Protein AF-A0A1Q7TH22-F1 (afdb_monomer)

Mean predicted aligned error: 10.16 Å

Sequence (66 aa):
MITEIHCHTCGGRITDPTLVSYRLADGAVVAAVPRTGLCSCALAIVYGPPAGYLSSPGFPRPIIPS

Solvent-accessible surface area (backbone atoms only — not comparable to full-atom values): 4375 Å² total; per-residue (Å²): 134,85,80,88,50,52,20,29,75,77,4,10,34,57,87,58,77,89,46,52,47,72,37,80,69,59,97,84,70,79,65,38,69,77,44,95,48,71,50,83,59,93,61,32,38,34,71,43,76,61,95,67,50,91,74,46,97,82,65,84,71,82,80,73,84,129

Structure (mmCIF, N/CA/C/O backbone):
data_AF-A0A1Q7TH22-F1
#
_entry.id   AF-A0A1Q7TH22-F1
#
loop_
_atom_site.group_PDB
_atom_site.id
_atom_site.type_symbol
_atom_site.label_atom_id
_atom_site.label_alt_id
_atom_site.label_comp_id
_atom_site.label_asym_id
_atom_site.label_entity_id
_atom_site.label_seq_id
_atom_site.pdbx_PDB_ins_code
_atom_site.Cartn_x
_atom_site.Cartn_y
_atom_site.Cartn_z
_atom_site.occupancy
_atom_site.B_iso_or_equiv
_atom_site.auth_seq_id
_atom_site.auth_comp_id
_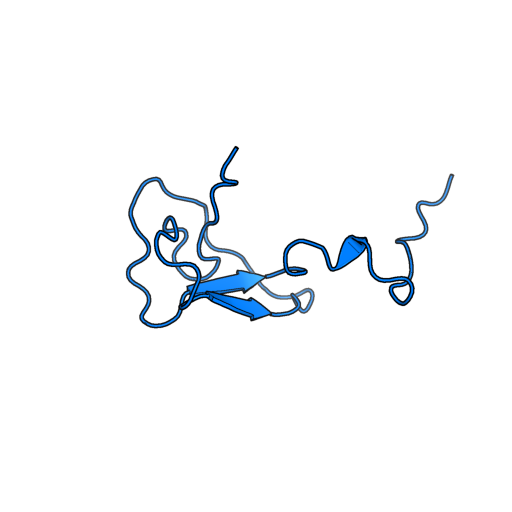atom_s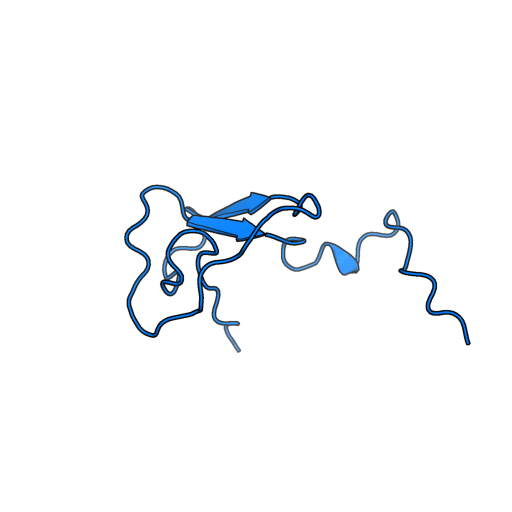ite.auth_asym_id
_atom_site.auth_atom_id
_atom_site.pdbx_PDB_model_num
ATOM 1 N N . MET A 1 1 ? -4.329 16.944 9.904 1.00 43.59 1 MET A N 1
ATOM 2 C CA . MET A 1 1 ? -4.701 16.442 8.563 1.00 43.59 1 MET A CA 1
ATOM 3 C C . MET A 1 1 ? -4.303 14.979 8.491 1.00 43.59 1 MET A C 1
ATOM 5 O O . MET A 1 1 ? -3.167 14.683 8.833 1.00 43.59 1 MET A O 1
ATOM 9 N N . ILE A 1 2 ? -5.215 14.076 8.127 1.00 59.25 2 ILE A N 1
ATOM 10 C CA . ILE A 1 2 ? -4.889 12.660 7.892 1.00 59.25 2 ILE A CA 1
ATOM 11 C C . ILE A 1 2 ? -4.389 12.565 6.452 1.00 59.25 2 ILE A C 1
ATOM 13 O O . ILE A 1 2 ? -5.151 12.825 5.524 1.00 59.25 2 ILE A O 1
ATOM 17 N N . THR A 1 3 ? -3.103 12.276 6.266 1.00 68.00 3 THR A N 1
ATOM 18 C CA . THR A 1 3 ? -2.530 11.998 4.944 1.00 68.00 3 THR A CA 1
ATOM 19 C C . THR A 1 3 ? -3.202 10.768 4.352 1.00 68.00 3 THR A C 1
ATOM 21 O O . THR A 1 3 ? -3.238 9.712 4.979 1.00 68.00 3 THR A O 1
ATOM 24 N N . GLU A 1 4 ? -3.751 10.917 3.154 1.00 77.19 4 GLU A N 1
ATOM 25 C CA . GLU A 1 4 ? -4.387 9.831 2.422 1.00 77.19 4 GLU A CA 1
ATOM 26 C C . GLU A 1 4 ? -3.326 8.871 1.871 1.00 77.19 4 GLU A C 1
ATOM 28 O O . GLU A 1 4 ? -2.431 9.286 1.136 1.00 77.19 4 GLU A O 1
ATOM 33 N N . ILE A 1 5 ? -3.413 7.591 2.241 1.00 84.88 5 ILE A N 1
ATOM 34 C CA . ILE A 1 5 ? -2.452 6.559 1.834 1.00 84.88 5 ILE A CA 1
ATOM 35 C C . ILE A 1 5 ? -3.126 5.628 0.825 1.00 84.88 5 ILE A C 1
ATOM 37 O O . ILE A 1 5 ? -4.253 5.179 1.041 1.00 84.88 5 ILE A O 1
ATOM 41 N N . HIS A 1 6 ? -2.429 5.321 -0.267 1.00 89.50 6 HIS A N 1
ATOM 42 C CA . HIS A 1 6 ? -2.898 4.405 -1.304 1.00 89.50 6 HIS A CA 1
ATOM 43 C C . HIS A 1 6 ? -2.033 3.146 -1.344 1.00 89.50 6 HIS A C 1
ATOM 45 O O . HIS A 1 6 ? -0.822 3.195 -1.139 1.00 89.50 6 HIS A O 1
ATOM 51 N N . CYS A 1 7 ? -2.660 2.005 -1.619 1.00 90.12 7 CYS A N 1
ATOM 52 C CA . CYS A 1 7 ? -1.966 0.739 -1.798 1.00 90.12 7 CYS A CA 1
ATOM 53 C C . CYS A 1 7 ? -1.220 0.748 -3.133 1.00 90.12 7 CYS A C 1
ATOM 55 O O . CYS A 1 7 ? -1.832 0.899 -4.186 1.00 90.12 7 CYS A O 1
AT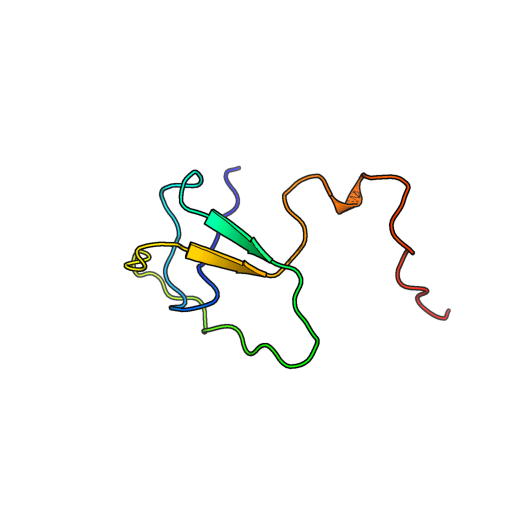OM 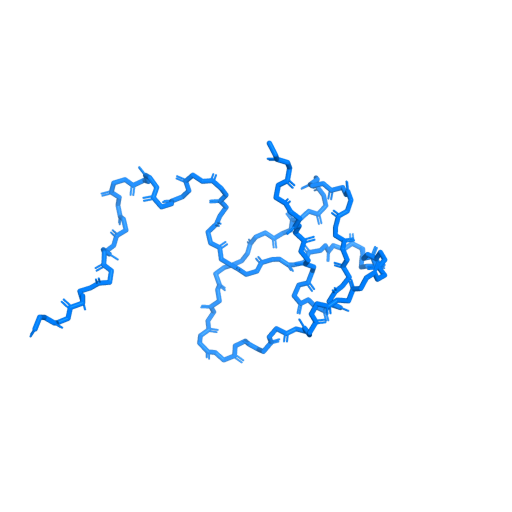57 N N . HIS A 1 8 ? 0.086 0.511 -3.115 1.00 90.88 8 HIS A N 1
ATOM 58 C CA . HIS A 1 8 ? 0.892 0.447 -4.331 1.00 90.88 8 HIS A CA 1
ATOM 59 C C . HIS A 1 8 ? 0.621 -0.813 -5.165 1.00 90.88 8 HIS A C 1
ATOM 61 O O . HIS A 1 8 ? 1.053 -0.875 -6.310 1.00 90.88 8 HIS A O 1
ATOM 67 N N . THR A 1 9 ? -0.094 -1.808 -4.629 1.00 90.25 9 THR A N 1
ATOM 68 C CA . THR A 1 9 ? -0.476 -3.018 -5.376 1.00 90.25 9 THR A CA 1
ATOM 69 C C . THR A 1 9 ? -1.729 -2.808 -6.226 1.00 90.25 9 THR A C 1
ATOM 71 O O . THR A 1 9 ? -1.756 -3.219 -7.379 1.00 90.25 9 THR A O 1
ATOM 74 N N . CYS A 1 10 ? -2.776 -2.185 -5.676 1.00 90.75 10 CYS A N 1
ATOM 75 C CA . CYS A 1 10 ? -4.074 -2.041 -6.356 1.00 90.75 10 CYS A CA 1
ATOM 76 C C . CYS A 1 10 ? -4.487 -0.587 -6.629 1.00 90.75 10 CYS A C 1
ATOM 78 O O . CYS A 1 10 ? -5.513 -0.351 -7.267 1.00 90.75 10 CYS A O 1
ATOM 80 N N . GLY A 1 11 ? -3.736 0.387 -6.114 1.00 90.19 11 GLY A N 1
ATOM 81 C CA . GLY A 1 11 ? -4.021 1.817 -6.214 1.00 90.19 11 GLY A CA 1
ATOM 82 C C . GLY A 1 11 ? -5.125 2.305 -5.276 1.00 90.19 11 GLY A C 1
ATOM 83 O O . GLY A 1 11 ? -5.388 3.501 -5.222 1.00 90.19 11 GLY A O 1
ATOM 84 N N . GLY A 1 12 ? -5.808 1.408 -4.559 1.00 92.00 12 GLY A N 1
ATOM 85 C CA . GLY A 1 12 ? -6.950 1.755 -3.716 1.00 92.00 12 GLY A CA 1
ATOM 86 C C . GLY A 1 12 ? -6.561 2.489 -2.433 1.00 92.00 12 GLY A C 1
ATOM 87 O O . GLY A 1 12 ? -5.486 2.265 -1.872 1.00 92.00 12 GLY A O 1
ATOM 88 N N . ARG A 1 13 ? -7.467 3.336 -1.946 1.00 91.62 13 ARG A N 1
ATOM 89 C CA . ARG A 1 13 ? -7.329 4.091 -0.698 1.00 91.62 13 ARG A CA 1
ATOM 90 C C . ARG A 1 13 ? -7.356 3.162 0.513 1.00 91.62 13 ARG A C 1
ATOM 92 O O . ARG A 1 13 ? -8.279 2.362 0.671 1.00 91.62 13 ARG A O 1
ATOM 99 N N . ILE A 1 14 ? -6.359 3.282 1.378 1.00 89.75 14 ILE A N 1
ATOM 100 C CA . ILE A 1 14 ? -6.236 2.491 2.600 1.00 89.75 14 ILE A CA 1
ATOM 101 C C . ILE A 1 14 ? -7.022 3.185 3.714 1.00 89.75 14 ILE A C 1
ATOM 103 O O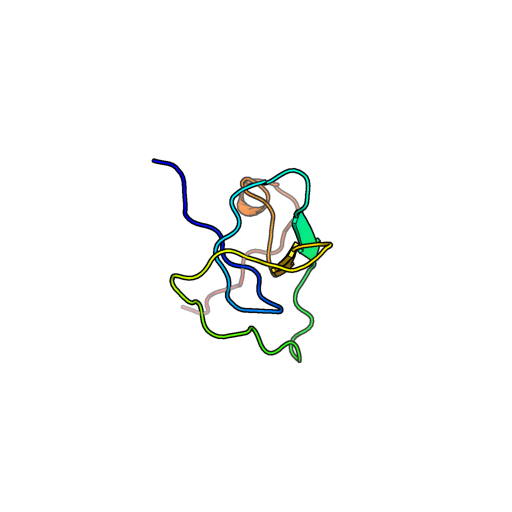 . ILE A 1 14 ? -6.755 4.340 4.042 1.00 89.75 14 ILE A O 1
ATOM 107 N N . THR A 1 15 ? -7.990 2.482 4.296 1.00 86.88 15 THR A N 1
ATOM 108 C CA . THR A 1 15 ? -8.794 2.979 5.427 1.00 86.88 15 THR A CA 1
ATOM 109 C C . THR A 1 15 ? -8.355 2.422 6.769 1.00 86.88 15 THR A C 1
ATOM 111 O O . THR A 1 15 ? -8.589 3.067 7.785 1.00 86.88 15 THR A O 1
ATOM 114 N N . ASP A 1 16 ? -7.719 1.251 6.773 1.00 83.62 16 ASP A N 1
ATOM 115 C CA . ASP A 1 16 ? -7.197 0.626 7.980 1.00 83.62 16 ASP A CA 1
ATOM 116 C C . ASP A 1 16 ? -5.658 0.587 7.943 1.00 83.62 16 ASP A C 1
ATOM 118 O O . ASP A 1 16 ? -5.080 -0.129 7.120 1.00 83.62 16 ASP A O 1
ATOM 122 N N . PRO A 1 17 ? -4.971 1.369 8.795 1.00 76.88 17 PRO A N 1
ATOM 123 C CA . PRO A 1 17 ? -3.514 1.430 8.802 1.00 76.88 17 PRO A CA 1
ATOM 124 C C . PRO A 1 17 ? -2.854 0.194 9.435 1.00 76.88 17 PRO A C 1
ATOM 126 O O . PRO A 1 17 ? -1.653 0.007 9.255 1.00 76.88 17 PRO A O 1
ATOM 129 N N . THR A 1 18 ? -3.595 -0.650 10.165 1.00 82.25 18 THR A N 1
ATOM 130 C CA . THR A 1 18 ? -3.034 -1.855 10.806 1.00 82.25 18 THR A CA 1
ATOM 131 C C . THR A 1 18 ? -2.755 -2.967 9.796 1.00 82.25 18 THR A C 1
ATOM 133 O O . THR A 1 18 ? -1.901 -3.820 10.026 1.00 82.25 18 THR A O 1
ATOM 136 N N . LEU A 1 19 ? -3.407 -2.905 8.633 1.00 84.12 19 LEU A N 1
ATOM 137 C CA . LEU A 1 19 ? -3.233 -3.832 7.514 1.00 84.12 19 LEU A CA 1
ATOM 138 C C . LEU A 1 19 ? -2.192 -3.361 6.482 1.00 84.12 19 LEU A C 1
ATOM 140 O O . LEU A 1 19 ? -2.160 -3.870 5.357 1.00 84.12 19 LEU A O 1
ATOM 144 N N . VAL A 1 20 ? -1.346 -2.387 6.836 1.00 87.06 20 VAL A N 1
ATOM 145 C CA . VAL A 1 20 ? -0.321 -1.837 5.939 1.00 87.06 20 VAL A CA 1
ATOM 146 C C . VAL A 1 20 ? 1.032 -2.495 6.172 1.00 87.06 20 VAL A C 1
ATOM 148 O O . VAL A 1 20 ? 1.606 -2.436 7.256 1.00 87.06 20 VAL A O 1
ATOM 151 N N . SER A 1 21 ? 1.590 -3.061 5.108 1.00 87.00 21 SER A N 1
ATOM 152 C CA . SER A 1 21 ? 2.960 -3.552 5.049 1.00 87.00 21 SER A CA 1
ATOM 153 C C . SER A 1 21 ? 3.832 -2.534 4.322 1.00 87.00 21 SER A C 1
ATOM 155 O O . SER A 1 21 ? 3.786 -2.413 3.094 1.00 87.00 21 SER A O 1
ATOM 157 N N . TYR A 1 22 ? 4.630 -1.799 5.096 1.00 83.75 22 TYR A N 1
ATOM 158 C CA . TYR A 1 22 ? 5.640 -0.898 4.555 1.00 83.75 22 TYR A CA 1
ATOM 159 C C . TYR A 1 22 ? 6.831 -1.700 4.041 1.00 83.75 22 TYR A C 1
ATOM 161 O O . TYR A 1 22 ? 7.378 -2.547 4.750 1.00 83.75 22 TYR A O 1
ATOM 169 N N . ARG A 1 23 ? 7.234 -1.433 2.801 1.00 82.88 23 ARG A N 1
ATOM 170 C CA . ARG A 1 23 ? 8.397 -2.059 2.168 1.00 82.88 23 ARG A CA 1
ATOM 171 C C . ARG A 1 23 ? 9.309 -0.990 1.589 1.00 82.88 23 ARG A C 1
ATOM 173 O O . ARG A 1 23 ? 8.855 0.063 1.149 1.00 82.88 23 ARG A O 1
ATOM 180 N N . LEU A 1 24 ? 10.605 -1.269 1.557 1.00 78.69 24 LEU A N 1
ATOM 181 C CA . LEU A 1 24 ? 11.529 -0.466 0.765 1.00 78.69 24 LEU A CA 1
ATOM 182 C C . LEU A 1 24 ? 11.270 -0.779 -0.713 1.00 78.69 24 LEU A C 1
ATOM 184 O O . LEU A 1 24 ? 11.092 -1.940 -1.078 1.00 78.69 24 LEU A O 1
ATOM 188 N N . ALA A 1 25 ? 11.169 0.257 -1.545 1.00 67.94 25 ALA A N 1
ATOM 189 C CA . ALA A 1 25 ? 11.159 0.054 -2.986 1.00 67.94 25 ALA A CA 1
ATOM 190 C C . ALA A 1 25 ? 12.578 -0.311 -3.419 1.00 67.94 25 ALA A C 1
ATOM 192 O O . ALA A 1 25 ? 13.471 0.534 -3.377 1.00 67.94 25 ALA A O 1
ATOM 193 N N . ASP A 1 26 ? 12.782 -1.545 -3.865 1.00 66.50 26 ASP A N 1
ATOM 194 C CA . ASP A 1 26 ? 13.863 -1.827 -4.802 1.00 66.50 26 ASP A CA 1
ATOM 195 C C . ASP A 1 26 ? 13.532 -1.121 -6.125 1.00 66.50 26 ASP A C 1
ATOM 197 O O . ASP A 1 26 ? 12.367 -1.047 -6.521 1.00 66.50 26 ASP A O 1
ATOM 201 N N . GLY A 1 27 ? 14.532 -0.565 -6.812 1.00 63.56 27 GLY A N 1
ATOM 202 C CA . GLY A 1 27 ? 14.339 0.359 -7.944 1.00 63.56 27 GLY A CA 1
ATOM 203 C C . GLY A 1 27 ? 13.533 -0.171 -9.146 1.00 63.56 27 GLY A C 1
ATOM 204 O O . GLY A 1 27 ? 13.289 0.580 -10.083 1.00 63.56 27 GLY A O 1
ATOM 205 N N . ALA A 1 28 ? 13.108 -1.436 -9.130 1.00 71.44 28 ALA A N 1
ATOM 206 C CA . ALA A 1 28 ? 12.308 -2.088 -10.166 1.00 71.44 28 ALA A CA 1
ATOM 207 C C . ALA A 1 28 ? 10.796 -2.157 -9.860 1.00 71.44 28 ALA A C 1
ATOM 209 O O . ALA A 1 28 ? 10.034 -2.735 -10.635 1.00 71.44 28 ALA A O 1
ATOM 210 N N . VAL A 1 29 ? 10.337 -1.621 -8.728 1.00 73.56 29 VAL A N 1
ATOM 211 C CA . VAL A 1 29 ? 8.930 -1.731 -8.329 1.00 73.56 29 VAL A CA 1
ATOM 212 C C . VAL A 1 29 ? 8.070 -0.676 -9.030 1.00 73.56 29 VAL A C 1
ATOM 214 O O . VAL A 1 29 ? 8.242 0.525 -8.824 1.00 73.56 29 VAL A O 1
ATOM 217 N N . VAL A 1 30 ? 7.076 -1.128 -9.798 1.00 77.56 30 VAL A N 1
ATOM 218 C CA . VAL A 1 30 ? 6.052 -0.262 -10.39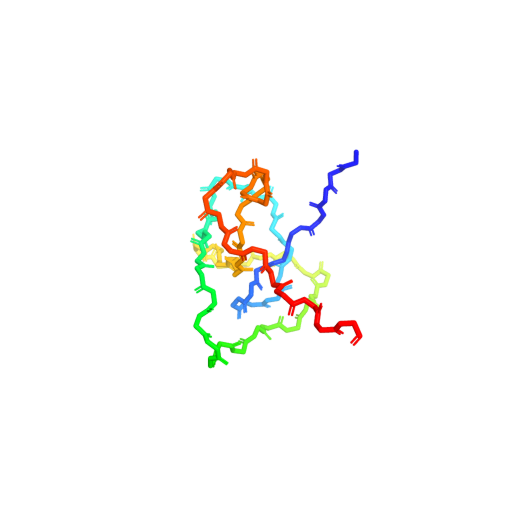8 1.00 77.56 30 VAL A CA 1
ATOM 219 C C . VAL A 1 30 ? 4.849 -0.171 -9.462 1.00 77.56 30 VAL A C 1
ATOM 221 O O . VAL A 1 30 ? 4.192 -1.170 -9.174 1.00 77.56 30 VAL A O 1
ATOM 224 N N . ALA A 1 31 ? 4.558 1.038 -8.989 1.00 83.12 31 ALA A N 1
ATOM 225 C CA . ALA A 1 31 ? 3.375 1.319 -8.188 1.00 83.12 31 ALA A CA 1
ATOM 226 C C . ALA A 1 31 ? 2.112 1.386 -9.060 1.00 83.12 31 ALA A C 1
ATOM 228 O O . ALA A 1 31 ? 2.118 1.998 -10.129 1.00 83.12 31 ALA A O 1
ATOM 229 N N . ALA A 1 32 ? 1.011 0.818 -8.573 1.00 86.94 32 ALA A N 1
ATOM 230 C CA . ALA A 1 32 ? -0.306 1.021 -9.156 1.00 86.94 32 ALA A CA 1
ATOM 231 C C . ALA A 1 32 ? -0.733 2.494 -9.053 1.00 86.94 32 ALA A C 1
ATOM 233 O O . ALA A 1 32 ? -0.464 3.173 -8.059 1.00 86.94 32 ALA A O 1
ATOM 234 N N . VAL A 1 33 ? -1.437 2.973 -10.081 1.00 86.31 33 VAL A N 1
ATOM 235 C CA . VAL A 1 33 ? -1.959 4.343 -10.126 1.00 86.31 33 VAL A CA 1
ATOM 236 C C . VAL A 1 33 ? -3.007 4.535 -9.020 1.00 86.31 33 VAL A C 1
ATOM 238 O O . VAL A 1 33 ? -3.927 3.716 -8.926 1.00 86.31 33 VAL A O 1
ATOM 241 N N . PRO A 1 34 ? -2.911 5.602 -8.201 1.00 87.62 34 PRO A N 1
ATOM 242 C CA . PRO A 1 34 ? -3.902 5.906 -7.175 1.00 87.62 34 PRO A CA 1
ATOM 243 C C . PRO A 1 34 ? -5.308 6.041 -7.763 1.00 87.62 34 PRO A C 1
ATOM 245 O O . PRO A 1 34 ? -5.510 6.696 -8.786 1.00 87.62 34 PRO A O 1
ATOM 248 N N . ARG A 1 35 ? -6.293 5.445 -7.094 1.00 88.00 35 ARG A N 1
ATOM 249 C CA . ARG A 1 35 ? -7.712 5.517 -7.459 1.00 88.00 35 ARG A CA 1
ATOM 250 C C . ARG A 1 35 ? -8.562 5.851 -6.244 1.00 88.00 35 ARG A C 1
ATOM 252 O O . ARG A 1 35 ? -8.251 5.465 -5.124 1.00 88.00 35 ARG A O 1
ATOM 259 N N . THR A 1 36 ? -9.707 6.475 -6.500 1.00 85.50 36 THR A N 1
ATOM 260 C CA . THR A 1 36 ? -10.689 6.879 -5.479 1.00 85.50 36 THR A CA 1
ATOM 261 C C . THR A 1 36 ? -11.383 5.707 -4.777 1.00 85.50 36 THR A C 1
ATOM 263 O O . THR A 1 36 ? -12.025 5.897 -3.748 1.00 85.50 36 THR A O 1
ATOM 266 N N . GLY A 1 37 ? -11.276 4.489 -5.318 1.00 89.31 37 GLY A N 1
ATOM 267 C CA . GLY A 1 37 ? -11.855 3.290 -4.710 1.00 89.31 37 GLY A CA 1
ATOM 268 C C . GLY A 1 37 ? -11.091 2.813 -3.473 1.00 89.31 37 GLY A C 1
ATOM 269 O O . GLY A 1 37 ? -9.883 3.007 -3.367 1.00 89.31 37 GLY A O 1
ATOM 270 N N . LEU A 1 38 ? -11.789 2.128 -2.567 1.00 90.44 38 LEU A N 1
ATOM 271 C CA . LEU A 1 38 ? -11.188 1.508 -1.384 1.00 90.44 38 LEU A CA 1
ATOM 272 C C . LEU A 1 38 ? -10.219 0.378 -1.761 1.00 90.44 38 LEU A C 1
ATOM 274 O O . LEU A 1 38 ? -10.435 -0.342 -2.739 1.00 90.44 38 LEU A O 1
ATOM 278 N N . CYS A 1 39 ? -9.156 0.222 -0.971 1.00 90.50 39 CYS A N 1
ATOM 279 C CA . CYS A 1 39 ? -8.241 -0.909 -1.069 1.00 90.50 39 CYS A CA 1
ATOM 280 C C . CYS A 1 39 ? -8.980 -2.209 -0.719 1.00 90.50 39 CYS A C 1
ATOM 282 O O . CYS A 1 39 ? -9.553 -2.330 0.360 1.00 90.50 39 CYS A O 1
ATOM 284 N N . SER A 1 40 ? -8.939 -3.185 -1.626 1.00 88.88 40 SER A N 1
ATOM 285 C CA . SER A 1 40 ? -9.517 -4.524 -1.445 1.00 88.88 40 SER A CA 1
ATOM 286 C C . SER A 1 40 ? -8.459 -5.615 -1.231 1.00 88.88 40 SER A C 1
ATOM 288 O O . SER A 1 40 ? -8.771 -6.803 -1.286 1.00 88.88 40 SER A O 1
ATOM 290 N N . CYS A 1 41 ? -7.195 -5.238 -1.021 1.00 87.44 41 CYS A N 1
ATOM 291 C CA . CYS A 1 41 ? -6.122 -6.191 -0.747 1.00 87.44 41 CYS A CA 1
ATOM 292 C C . CYS A 1 41 ? -6.233 -6.728 0.686 1.00 87.44 41 CYS A C 1
ATOM 294 O O . CYS A 1 41 ? -6.459 -5.954 1.611 1.00 87.44 41 CYS A O 1
ATOM 296 N N . ALA A 1 42 ? -5.979 -8.027 0.877 1.00 87.06 42 ALA A N 1
ATOM 297 C CA . ALA A 1 42 ? -5.880 -8.625 2.214 1.00 87.06 42 ALA A CA 1
ATOM 298 C C . ALA A 1 42 ? -4.743 -8.007 3.054 1.00 87.06 42 ALA A C 1
ATOM 300 O O . ALA A 1 42 ? -4.847 -7.919 4.272 1.00 87.06 42 ALA A O 1
ATOM 301 N N . LEU A 1 43 ? -3.673 -7.558 2.389 1.00 88.12 43 LEU A N 1
ATOM 302 C CA . LEU A 1 43 ? -2.572 -6.799 2.973 1.00 88.12 43 LEU A CA 1
ATOM 303 C C . LEU A 1 43 ? -2.228 -5.646 2.026 1.00 88.12 43 LEU A C 1
ATOM 305 O O . LEU A 1 43 ? -1.907 -5.880 0.858 1.00 88.12 43 LEU A O 1
ATOM 309 N N . ALA A 1 44 ? -2.309 -4.408 2.503 1.00 89.00 44 ALA A N 1
ATOM 310 C CA . ALA A 1 44 ? -1.990 -3.239 1.695 1.00 89.00 44 ALA A CA 1
ATOM 311 C C . ALA A 1 44 ? -0.475 -3.010 1.688 1.00 89.00 44 ALA A C 1
ATOM 313 O O . ALA A 1 44 ? 0.134 -2.884 2.747 1.00 89.00 44 ALA A O 1
ATOM 314 N N . ILE A 1 45 ? 0.149 -2.944 0.512 1.00 89.38 45 ILE A N 1
ATOM 315 C CA . ILE A 1 45 ? 1.586 -2.664 0.407 1.00 89.38 45 ILE A CA 1
ATOM 316 C C . ILE A 1 45 ? 1.787 -1.182 0.133 1.00 89.38 45 ILE A C 1
ATOM 318 O O . ILE A 1 45 ? 1.205 -0.631 -0.803 1.00 89.38 45 ILE A O 1
ATOM 322 N N . VAL A 1 46 ? 2.639 -0.553 0.934 1.00 88.31 46 VAL A N 1
ATOM 323 C CA . VAL A 1 46 ? 3.081 0.823 0.718 1.00 88.31 46 VAL A CA 1
ATOM 324 C C . VAL A 1 46 ? 4.590 0.820 0.598 1.00 88.31 46 VAL A C 1
ATOM 326 O O . VAL A 1 46 ? 5.285 0.308 1.476 1.00 88.31 46 VAL A O 1
ATOM 329 N N . TYR A 1 47 ? 5.097 1.360 -0.507 1.00 85.62 47 TYR A N 1
ATOM 330 C CA . TYR A 1 47 ? 6.531 1.501 -0.674 1.00 85.62 47 TYR A CA 1
ATOM 331 C C . TYR A 1 47 ? 6.984 2.845 -0.141 1.00 85.62 47 TYR A C 1
ATOM 333 O O . TYR A 1 47 ? 6.421 3.885 -0.476 1.00 85.62 47 TYR A O 1
ATOM 341 N N . GLY A 1 48 ? 8.035 2.809 0.662 1.00 73.56 48 GLY A N 1
ATOM 342 C CA . GLY A 1 48 ? 8.636 3.995 1.230 1.00 73.56 48 GLY A CA 1
ATOM 343 C C . GLY A 1 48 ? 8.703 3.955 2.752 1.00 73.56 48 GLY A C 1
ATOM 344 O O . GLY A 1 48 ? 8.121 3.084 3.405 1.00 73.56 48 GLY A O 1
ATOM 345 N N . PRO A 1 49 ? 9.471 4.889 3.320 1.00 63.97 49 PRO A N 1
ATOM 346 C CA . PRO A 1 49 ? 9.631 4.999 4.756 1.00 63.97 49 PRO A CA 1
ATOM 347 C C . PRO A 1 49 ? 8.282 5.210 5.470 1.00 63.97 49 PRO A C 1
ATOM 349 O O . PRO A 1 49 ? 7.498 6.050 5.020 1.00 63.97 49 PRO A O 1
ATOM 352 N N . PRO A 1 50 ? 8.008 4.529 6.601 1.00 61.72 50 PRO A N 1
ATOM 353 C CA . PRO A 1 50 ? 6.870 4.881 7.446 1.00 61.72 50 PRO A CA 1
ATOM 354 C C . PRO A 1 50 ? 6.978 6.339 7.932 1.00 61.72 50 PRO A C 1
ATOM 356 O O . PRO A 1 50 ? 8.059 6.936 7.958 1.00 61.72 50 PRO A O 1
ATOM 359 N N . ALA A 1 51 ? 5.854 6.941 8.326 1.00 60.16 51 ALA A N 1
ATOM 360 C CA . ALA A 1 51 ? 5.848 8.310 8.839 1.00 60.16 51 ALA A CA 1
ATOM 361 C C . ALA A 1 51 ? 6.840 8.456 10.017 1.00 60.16 51 ALA A C 1
ATOM 363 O O . ALA A 1 51 ? 6.773 7.705 10.985 1.00 60.16 51 ALA A O 1
A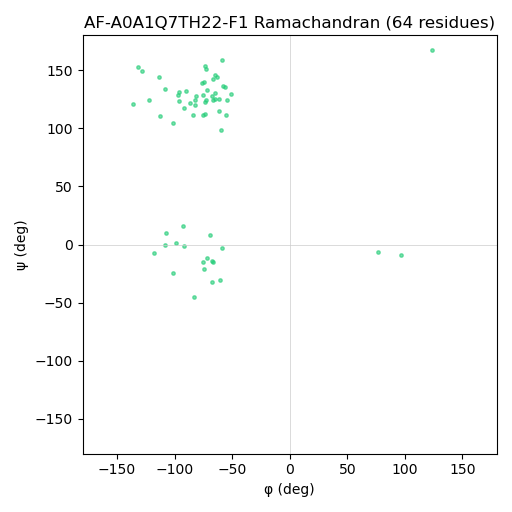TOM 364 N N . GLY A 1 52 ? 7.789 9.397 9.911 1.00 59.03 52 GLY A N 1
ATOM 365 C CA . GLY A 1 52 ? 8.860 9.618 10.900 1.00 59.03 52 GLY A CA 1
ATOM 366 C C . GLY A 1 52 ? 10.207 8.945 10.591 1.00 59.03 52 GLY A C 1
ATOM 367 O O . GLY A 1 52 ? 11.208 9.269 11.226 1.00 59.03 52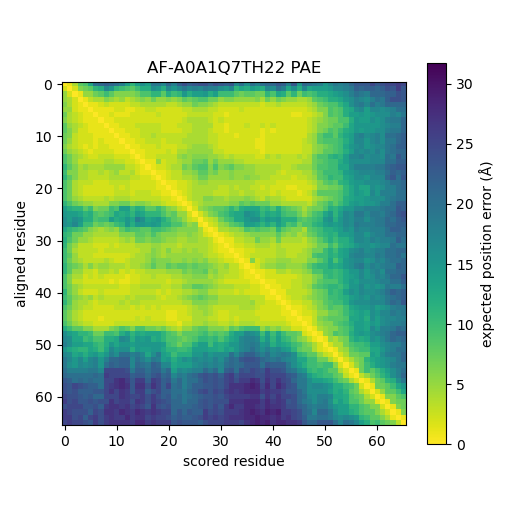 GLY A O 1
ATOM 368 N N . TYR A 1 53 ? 10.294 8.076 9.579 1.00 59.06 53 TYR A N 1
ATOM 369 C CA . TYR A 1 53 ? 11.556 7.409 9.216 1.00 59.06 53 TYR A CA 1
ATOM 370 C C . TYR A 1 53 ? 12.613 8.384 8.656 1.00 59.06 53 TYR A C 1
ATOM 372 O O . TYR A 1 53 ? 13.801 8.214 8.901 1.00 59.06 53 TYR A O 1
ATOM 380 N N . LEU A 1 54 ? 12.191 9.448 7.957 1.00 53.34 54 LEU A N 1
ATOM 381 C CA . LEU A 1 54 ? 13.076 10.532 7.488 1.00 53.34 54 LEU A CA 1
ATOM 382 C C . LEU A 1 54 ? 13.673 11.364 8.638 1.00 53.34 54 LEU A C 1
ATOM 384 O O . LEU A 1 54 ? 14.624 12.112 8.426 1.00 53.34 54 LEU A O 1
ATOM 388 N N . SER A 1 55 ? 13.129 11.240 9.850 1.00 51.88 55 SER A N 1
ATOM 389 C CA . SER A 1 55 ? 13.646 11.887 11.060 1.00 51.88 55 SER A CA 1
ATOM 390 C C . SER A 1 55 ? 14.637 11.005 11.828 1.00 51.88 55 SER A C 1
ATOM 392 O O . SER A 1 55 ? 15.166 11.442 12.847 1.00 51.88 55 SER A O 1
ATOM 394 N N . SER A 1 56 ? 14.908 9.776 11.365 1.00 47.91 56 SER A N 1
ATOM 395 C CA . SER A 1 56 ? 15.888 8.888 11.994 1.00 47.91 56 SER A CA 1
ATOM 396 C C . SER A 1 56 ? 17.320 9.232 11.542 1.00 47.91 56 SER A C 1
ATOM 398 O O . SER A 1 56 ? 17.585 9.268 10.339 1.00 47.91 56 SER A O 1
ATOM 400 N N . PRO A 1 57 ? 18.272 9.449 12.472 1.00 55.31 57 PRO A N 1
ATOM 401 C CA . PRO A 1 57 ? 19.615 9.978 12.185 1.00 55.31 57 PRO A CA 1
ATOM 402 C C . PRO A 1 57 ? 20.559 9.037 11.403 1.00 55.31 57 PRO A C 1
ATOM 404 O O . PRO A 1 57 ? 21.738 9.343 11.265 1.00 55.31 57 PRO A O 1
ATOM 407 N N . GLY A 1 58 ? 20.071 7.902 10.892 1.00 51.53 58 GLY A N 1
ATOM 408 C CA . GLY A 1 58 ? 20.888 6.856 10.264 1.00 51.53 58 GLY A CA 1
ATOM 409 C C . GLY A 1 58 ? 20.765 6.718 8.744 1.00 51.53 58 GLY A C 1
ATOM 410 O O . GLY A 1 58 ? 21.421 5.842 8.188 1.00 51.53 58 GLY A O 1
ATOM 411 N N . PHE A 1 59 ? 19.938 7.517 8.057 1.00 49.56 59 PHE A N 1
ATOM 412 C CA . PHE A 1 59 ? 19.777 7.374 6.605 1.00 49.56 59 PHE A CA 1
ATOM 413 C C . PHE A 1 59 ? 20.673 8.356 5.835 1.00 49.56 59 PHE A C 1
ATOM 415 O O . PHE A 1 59 ? 20.665 9.551 6.154 1.00 49.56 59 PHE A O 1
ATOM 422 N N . PRO A 1 60 ? 21.429 7.901 4.815 1.00 46.66 60 PRO A N 1
ATOM 423 C CA . PRO A 1 60 ? 22.188 8.801 3.966 1.00 46.66 60 PRO A CA 1
ATOM 424 C C . PRO A 1 60 ? 21.197 9.732 3.274 1.00 46.66 60 PRO A C 1
ATOM 426 O O . PRO A 1 60 ? 20.334 9.312 2.502 1.00 46.66 60 PRO A O 1
ATOM 429 N N . ARG A 1 61 ? 21.299 11.018 3.603 1.00 56.56 61 ARG A N 1
ATOM 430 C CA . ARG A 1 61 ? 20.621 12.084 2.874 1.00 56.56 61 ARG A CA 1
ATOM 431 C C . ARG A 1 61 ? 20.953 11.887 1.393 1.00 56.56 61 ARG A C 1
ATOM 433 O O . ARG A 1 61 ? 22.142 11.732 1.102 1.00 56.56 61 ARG A O 1
ATOM 440 N N . PRO A 1 62 ? 19.977 11.874 0.467 1.00 52.19 62 PRO A N 1
ATOM 441 C CA . PRO A 1 62 ? 20.309 11.948 -0.944 1.00 52.19 62 PRO A CA 1
ATOM 442 C C . PRO A 1 62 ? 21.154 13.209 -1.127 1.00 52.19 62 PRO A C 1
ATOM 444 O O . PRO A 1 62 ? 20.694 14.323 -0.882 1.00 52.19 62 PRO A O 1
ATOM 447 N N . ILE A 1 63 ? 22.433 13.005 -1.431 1.00 55.41 63 ILE A N 1
ATOM 448 C CA . ILE A 1 63 ? 23.360 14.046 -1.852 1.00 55.41 63 ILE A CA 1
ATOM 449 C C . ILE A 1 63 ? 22.765 14.650 -3.119 1.00 55.41 63 ILE A C 1
ATOM 451 O O . ILE A 1 63 ? 22.846 14.061 -4.190 1.00 55.41 63 ILE A O 1
ATOM 455 N N . ILE A 1 64 ? 22.086 15.783 -2.973 1.00 57.00 64 ILE A N 1
ATOM 456 C CA . ILE A 1 64 ? 21.701 16.628 -4.097 1.00 57.00 64 ILE A CA 1
ATOM 457 C C . ILE A 1 64 ? 23.001 17.327 -4.511 1.00 57.00 64 ILE A C 1
ATOM 459 O O . ILE A 1 64 ? 23.521 18.098 -3.702 1.00 57.00 64 ILE A O 1
ATOM 463 N N . PRO A 1 65 ? 23.590 17.032 -5.684 1.00 54.25 65 PRO A N 1
ATOM 464 C CA . PRO A 1 65 ? 24.720 17.813 -6.159 1.00 54.25 65 PRO A CA 1
ATOM 465 C C . PRO A 1 65 ? 24.230 19.233 -6.470 1.00 54.25 65 PRO A C 1
ATOM 467 O O . PRO A 1 65 ? 23.248 19.404 -7.197 1.00 54.25 65 PRO A O 1
ATOM 470 N N . SER A 1 66 ? 24.883 20.213 -5.842 1.00 57.69 66 SER A N 1
ATOM 471 C CA . SER A 1 66 ? 24.714 21.652 -6.075 1.00 57.69 66 SER A CA 1
ATOM 472 C C . SER A 1 66 ? 25.194 22.080 -7.456 1.00 57.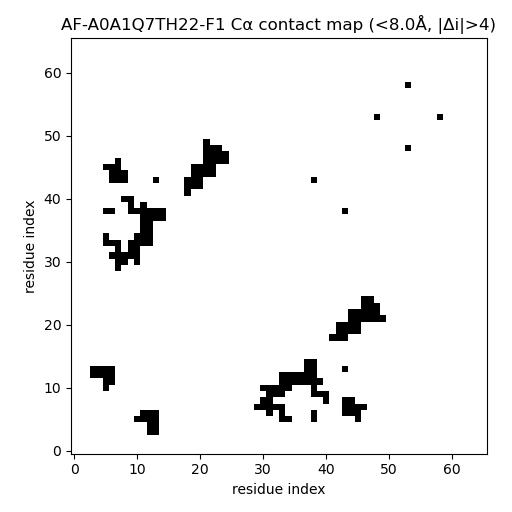69 66 SER A C 1
ATOM 474 O O . SER A 1 66 ? 26.173 21.473 -7.947 1.00 57.69 66 SER A O 1
#

pLDDT: mean 75.15, std 15.03, range [43.59, 92.0]

Foldseek 3Di:
DDDWDAFQVALATEPDPVLEDEDADDPPRHGDHHDDHHDPDSHGYDHDDDPCPVVDPPDPDPPPPD

Radius of gyration: 13.67 Å; Cα contacts (8 Å, |Δi|>4): 95; chains: 1; bounding box: 37×30×23 Å

Secondary structure (DSSP, 8-state):
-----B-TTT-PBP--GGGEEEE---TTPPPPPP-SSBP--SSEEEESPPTTGGGSTTS-------